Protein AF-A0A9E4VGC8-F1 (afdb_monomer)

Foldseek 3Di:
DKDAPQGDDDDDDDDDPPDDPPDDDDDQDDDPPDHLVSQADQDADPPPRHGDSRDGDIDDDDDDDDD

Sequence (67 aa):
RLRSRRGDLEGRAVYTEKMRAGEVFVPFVKLKDHAANFLTNAALDPTSRIPEYKVCAVRIEKIEADN

Solvent-accessible surface area (backbone atoms only — not comparable to full-atom values): 4564 Å² total; per-residue (Å²): 55,43,35,30,96,69,35,66,42,72,74,86,88,78,90,64,87,89,54,59,92,96,58,84,87,70,70,77,63,70,54,90,94,36,42,48,72,49,41,38,54,97,45,57,42,93,84,82,59,51,67,40,78,91,61,67,78,68,48,81,46,88,72,81,78,88,129

Secondary structure (DSSP, 8-state):
-EE-SS-EE-------TTSPTT------S-BTTB-GGGTS---B-TTT--B--S----EE-PPPPP-

Radius of gyration: 13.49 Å; Cα contacts (8 Å, |Δi|>4): 76; chains: 1; bounding box: 36×26×35 Å

pLDDT: mean 87.6, std 8.8, range [43.75, 95.56]

Structure (mmCIF, N/CA/C/O backbone):
data_AF-A0A9E4VGC8-F1
#
_entry.id   AF-A0A9E4VGC8-F1
#
loop_
_atom_site.group_PDB
_atom_site.id
_atom_site.type_symbol
_atom_site.label_atom_id
_atom_site.label_alt_id
_atom_site.label_comp_id
_atom_site.label_asym_id
_atom_site.label_entity_id
_atom_site.label_seq_id
_atom_site.pdbx_PDB_ins_code
_atom_site.Cartn_x
_atom_site.Cartn_y
_a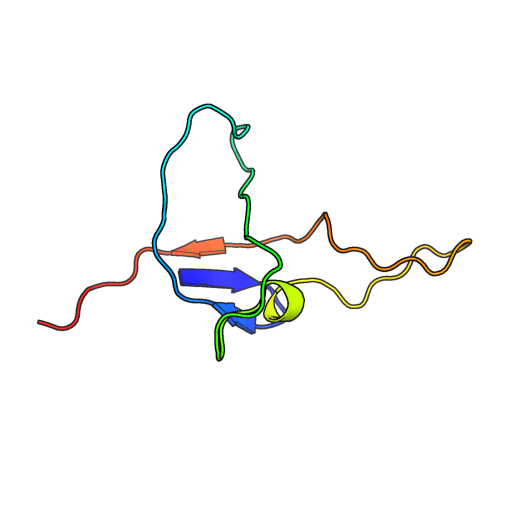tom_site.Cartn_z
_atom_site.occupancy
_atom_site.B_iso_or_equiv
_atom_site.auth_seq_id
_atom_site.auth_comp_id
_atom_site.auth_asym_id
_atom_site.auth_atom_id
_atom_site.pdbx_PDB_model_num
ATOM 1 N N . ARG A 1 1 ? -7.775 -5.187 7.170 1.00 92.38 1 ARG A N 1
ATOM 2 C CA . ARG A 1 1 ? -6.677 -5.983 6.590 1.00 92.38 1 ARG A CA 1
ATOM 3 C C . ARG A 1 1 ? -6.337 -5.403 5.231 1.00 92.38 1 ARG A C 1
ATOM 5 O O . ARG A 1 1 ? -7.245 -5.034 4.492 1.00 92.38 1 ARG A O 1
ATOM 12 N N . LEU A 1 2 ? -5.053 -5.269 4.929 1.00 94.19 2 LEU A N 1
ATOM 13 C CA . LEU A 1 2 ? -4.544 -4.825 3.638 1.00 94.19 2 LEU A CA 1
ATOM 14 C C . LEU A 1 2 ? -3.693 -5.957 3.068 1.00 94.19 2 LEU A C 1
ATOM 16 O O . LEU A 1 2 ? -2.757 -6.393 3.728 1.00 94.19 2 LEU A O 1
ATOM 20 N N . ARG A 1 3 ? -4.029 -6.452 1.878 1.00 94.25 3 ARG A N 1
ATOM 21 C CA . ARG A 1 3 ? -3.400 -7.637 1.284 1.00 94.25 3 ARG A CA 1
ATOM 22 C C . ARG A 1 3 ? -2.826 -7.322 -0.086 1.00 94.25 3 ARG A C 1
ATOM 24 O O . ARG A 1 3 ? -3.494 -6.690 -0.897 1.00 94.25 3 ARG A O 1
ATOM 31 N N . SER A 1 4 ? -1.622 -7.803 -0.364 1.00 94.19 4 SER A N 1
ATOM 32 C CA . SER A 1 4 ? -1.027 -7.834 -1.700 1.00 94.19 4 SER A CA 1
ATOM 33 C C . SER A 1 4 ? -0.750 -9.282 -2.115 1.00 94.19 4 SER A C 1
ATOM 35 O O . SER A 1 4 ? -1.044 -10.235 -1.392 1.00 94.19 4 SER A O 1
ATOM 37 N N . ARG A 1 5 ? -0.143 -9.468 -3.290 1.00 91.56 5 ARG A N 1
ATOM 38 C CA . ARG A 1 5 ? 0.361 -10.778 -3.726 1.00 91.56 5 ARG A CA 1
ATOM 39 C C . ARG A 1 5 ? 1.439 -11.348 -2.788 1.00 91.56 5 ARG A C 1
ATOM 41 O O . ARG A 1 5 ? 1.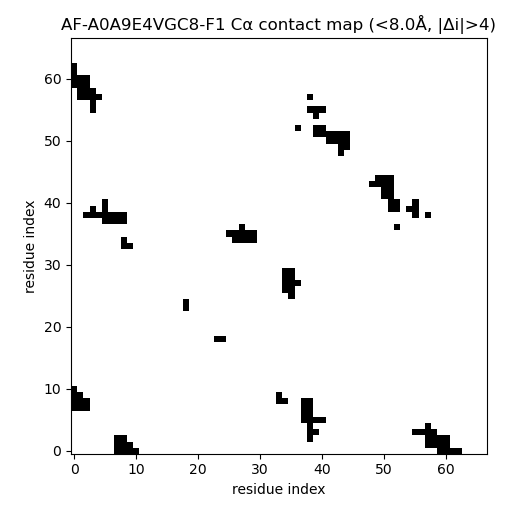629 -12.558 -2.764 1.00 91.56 5 ARG A O 1
ATOM 48 N N . ARG A 1 6 ? 2.183 -10.496 -2.073 1.00 91.12 6 ARG A N 1
ATOM 49 C CA . ARG A 1 6 ? 3.342 -10.901 -1.256 1.00 91.12 6 ARG A CA 1
ATOM 50 C C . ARG A 1 6 ? 3.005 -11.234 0.190 1.00 91.12 6 ARG A C 1
ATOM 52 O O . ARG A 1 6 ? 3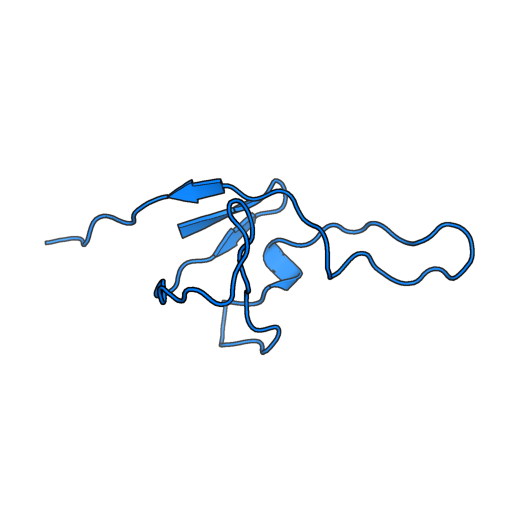.783 -11.932 0.829 1.00 91.12 6 ARG A O 1
ATOM 59 N N . GLY A 1 7 ? 1.875 -10.752 0.684 1.00 91.00 7 GLY A N 1
ATOM 60 C CA . GLY A 1 7 ? 1.466 -10.942 2.064 1.00 91.00 7 GLY A CA 1
ATOM 61 C C . GLY A 1 7 ? 0.359 -9.976 2.437 1.00 91.00 7 GLY A C 1
ATOM 62 O O . GLY A 1 7 ? -0.274 -9.357 1.576 1.00 91.00 7 GLY A O 1
ATOM 63 N N . ASP A 1 8 ? 0.139 -9.837 3.730 1.00 91.69 8 ASP A N 1
ATOM 64 C CA . ASP A 1 8 ? -0.890 -8.984 4.289 1.00 91.69 8 ASP A CA 1
ATOM 65 C C . ASP A 1 8 ? -0.409 -8.277 5.556 1.0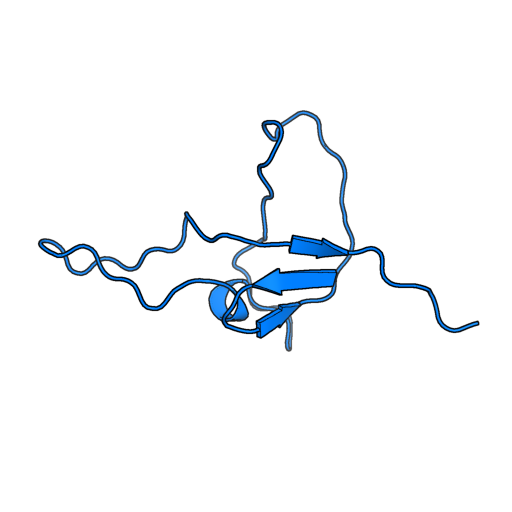0 91.69 8 ASP A C 1
ATOM 67 O O . ASP A 1 8 ? 0.604 -8.628 6.160 1.00 91.69 8 ASP A O 1
ATOM 71 N N . LEU A 1 9 ? -1.127 -7.217 5.913 1.00 90.56 9 LEU A N 1
ATOM 72 C CA . LEU A 1 9 ? -0.983 -6.532 7.184 1.00 90.56 9 LEU A CA 1
ATOM 73 C C . LEU A 1 9 ? -2.350 -6.186 7.759 1.00 90.56 9 LEU A C 1
ATOM 75 O O . LEU A 1 9 ? -3.336 -5.945 7.049 1.00 90.56 9 LEU A O 1
ATOM 79 N N . GLU A 1 10 ? -2.383 -6.100 9.076 1.00 90.38 10 GLU A N 1
ATOM 80 C CA . GLU A 1 10 ? -3.532 -5.637 9.830 1.00 90.38 10 GLU A CA 1
ATOM 81 C C . GLU A 1 10 ? -3.203 -4.313 10.502 1.00 90.38 10 GLU A C 1
ATOM 83 O O . GLU A 1 10 ? -2.049 -3.997 10.784 1.00 90.38 10 GLU A O 1
ATOM 88 N N . GLY A 1 11 ? -4.224 -3.489 10.689 1.00 88.25 11 GLY A N 1
ATOM 89 C CA . GLY A 1 11 ? -4.034 -2.159 11.227 1.00 88.25 11 GLY A CA 1
ATOM 90 C C . GLY A 1 11 ? -5.317 -1.354 11.228 1.00 88.25 11 GLY A C 1
ATOM 91 O O . GLY A 1 11 ? -6.339 -1.746 10.655 1.00 88.25 11 GLY A O 1
ATOM 92 N N . ARG A 1 12 ? -5.240 -0.198 11.878 1.00 89.94 12 ARG A N 1
ATOM 93 C CA . ARG A 1 12 ? -6.335 0.760 11.944 1.00 89.94 12 ARG A CA 1
ATOM 94 C C . ARG A 1 12 ? -6.381 1.589 10.664 1.00 89.94 12 ARG A C 1
ATOM 96 O O . ARG A 1 12 ? -5.397 2.227 10.301 1.00 89.94 12 ARG A O 1
ATOM 103 N N . ALA A 1 13 ? -7.546 1.628 10.026 1.00 91.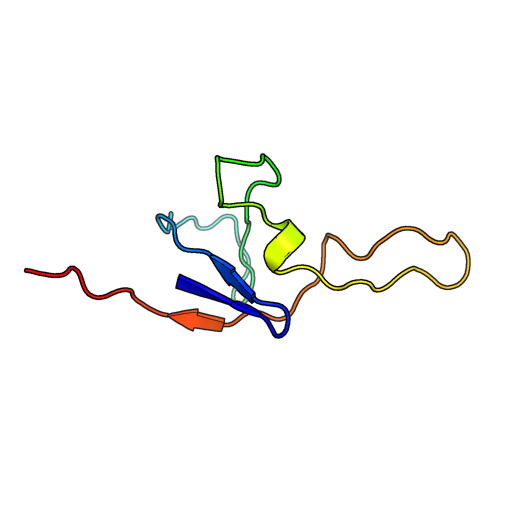75 13 ALA A N 1
ATOM 104 C CA . ALA A 1 13 ? -7.808 2.574 8.952 1.00 91.75 13 ALA A CA 1
ATOM 105 C C . ALA A 1 13 ? -8.105 3.965 9.535 1.00 91.75 13 ALA A C 1
ATOM 107 O O . ALA A 1 13 ? -8.880 4.097 10.486 1.00 91.75 13 ALA A O 1
ATOM 108 N N . VAL A 1 14 ? -7.495 4.998 8.956 1.00 93.12 14 VAL A N 1
ATOM 109 C CA . VAL A 1 14 ? -7.777 6.405 9.261 1.00 93.12 14 VAL A CA 1
ATOM 110 C C . VAL A 1 14 ? -8.272 7.059 7.981 1.00 93.12 14 VAL A C 1
ATOM 112 O O . VAL A 1 14 ? -7.560 7.074 6.979 1.00 93.12 14 VAL A O 1
ATOM 115 N N . TYR A 1 15 ? -9.499 7.574 8.008 1.00 92.56 15 TYR A N 1
ATOM 116 C CA . TYR A 1 15 ? -10.071 8.283 6.870 1.00 92.56 15 TYR A CA 1
ATOM 117 C C . TYR A 1 15 ? -9.519 9.709 6.789 1.00 92.56 15 TYR A C 1
ATOM 119 O O . TYR A 1 15 ? -9.400 10.402 7.799 1.00 92.56 15 TYR A O 1
ATOM 127 N N . THR A 1 16 ? -9.182 10.145 5.578 1.00 94.56 16 THR A N 1
ATOM 128 C CA . THR A 1 16 ? -8.755 11.514 5.293 1.00 94.56 16 THR A CA 1
ATOM 129 C C . THR A 1 16 ? -9.059 11.868 3.842 1.00 94.56 16 THR A C 1
ATOM 131 O O . THR A 1 16 ? -8.896 11.042 2.949 1.00 94.56 16 THR A O 1
ATOM 134 N N . GLU A 1 17 ? -9.429 13.122 3.601 1.00 95.06 17 GLU A N 1
ATOM 135 C CA . GLU A 1 17 ? -9.668 13.669 2.258 1.00 95.06 17 GLU A CA 1
ATOM 136 C C . GLU A 1 17 ? -8.369 13.968 1.487 1.00 95.06 17 GLU A C 1
ATOM 138 O O . GLU A 1 17 ? -8.400 14.347 0.322 1.00 95.06 17 GLU A O 1
ATOM 143 N N . LYS A 1 18 ? -7.200 13.789 2.119 1.00 94.44 18 LYS A N 1
ATOM 144 C CA . LYS A 1 18 ? -5.892 14.034 1.488 1.00 94.44 18 LYS A CA 1
ATOM 145 C C . LYS A 1 18 ? -5.506 12.977 0.447 1.00 94.44 18 LYS A C 1
ATOM 147 O O . LYS A 1 18 ? -4.568 13.208 -0.312 1.00 94.44 18 LYS A O 1
ATOM 152 N N . MET A 1 19 ? -6.158 11.814 0.453 1.00 93.19 19 MET A N 1
ATOM 153 C CA . MET A 1 19 ? -5.873 10.712 -0.471 1.00 93.19 19 MET A CA 1
ATOM 154 C C . MET A 1 19 ? -6.798 10.776 -1.685 1.00 93.19 19 MET A C 1
ATOM 156 O O . MET A 1 19 ? -7.987 11.060 -1.547 1.00 93.19 19 MET A O 1
ATOM 160 N N . ARG A 1 20 ? -6.274 10.463 -2.876 1.00 94.50 20 ARG A N 1
ATOM 161 C CA . ARG A 1 20 ? -7.121 10.281 -4.061 1.00 94.50 20 ARG A CA 1
ATOM 162 C C . ARG A 1 20 ? -7.909 8.976 -3.954 1.00 94.50 20 ARG A C 1
ATOM 164 O O . ARG A 1 20 ? -7.479 8.022 -3.306 1.00 94.50 20 ARG A O 1
ATOM 171 N N . ALA A 1 21 ? -9.054 8.918 -4.630 1.00 92.75 21 ALA A N 1
ATOM 172 C CA . ALA A 1 21 ? -9.829 7.687 -4.734 1.00 92.75 21 ALA A CA 1
ATOM 173 C C . ALA A 1 21 ? -8.970 6.556 -5.331 1.00 92.75 21 ALA A C 1
ATOM 175 O O . ALA A 1 21 ? -8.325 6.739 -6.361 1.00 92.75 21 ALA A O 1
ATOM 176 N N . GLY A 1 22 ? -8.961 5.397 -4.668 1.00 92.19 22 GLY A N 1
ATOM 177 C CA . GLY A 1 22 ? -8.143 4.242 -5.054 1.00 92.19 22 GLY A CA 1
ATOM 178 C C . GLY A 1 22 ? -6.726 4.225 -4.469 1.00 92.19 22 GLY A C 1
ATOM 179 O O . GLY A 1 22 ? -6.032 3.223 -4.622 1.00 92.19 22 GLY A O 1
ATOM 180 N N . GLU A 1 23 ? -6.302 5.276 -3.762 1.00 94.31 23 GLU A N 1
ATOM 181 C CA . GLU A 1 23 ? -4.995 5.326 -3.104 1.00 94.31 23 GLU A CA 1
ATOM 182 C C . GLU A 1 23 ? -5.094 5.057 -1.603 1.00 94.31 23 GLU A C 1
ATOM 184 O O . GLU A 1 23 ? -6.067 5.406 -0.933 1.00 94.31 23 GLU A O 1
ATOM 189 N N . VAL A 1 24 ? -4.032 4.463 -1.060 1.00 93.25 24 VAL A N 1
ATOM 190 C CA . VAL A 1 24 ? -3.831 4.316 0.380 1.00 93.25 24 VAL A CA 1
ATOM 191 C C . VAL A 1 24 ? -2.421 4.731 0.749 1.00 93.25 24 VAL A C 1
ATOM 193 O O . VAL A 1 24 ? -1.465 4.478 0.017 1.00 93.25 24 VAL A O 1
ATOM 196 N N . PHE A 1 25 ? -2.290 5.329 1.926 1.00 92.19 25 PHE A N 1
ATOM 197 C CA . PHE A 1 25 ? -0.998 5.599 2.531 1.00 92.19 25 PHE A CA 1
ATOM 198 C C . PHE A 1 25 ? -0.746 4.617 3.674 1.00 92.19 25 PHE A C 1
ATOM 200 O O . PHE A 1 25 ? -1.553 4.506 4.598 1.00 92.19 25 PHE A O 1
ATOM 207 N N . VAL A 1 26 ? 0.399 3.936 3.624 1.00 90.56 26 VAL A N 1
ATOM 208 C CA . VAL A 1 26 ? 0.887 3.072 4.702 1.00 90.56 26 VAL A CA 1
ATOM 209 C C . VAL A 1 26 ? 2.201 3.661 5.217 1.00 90.56 26 VAL A C 1
ATOM 211 O O . VAL A 1 26 ? 3.140 3.808 4.429 1.00 90.56 26 VAL A O 1
ATOM 214 N N . PRO A 1 27 ? 2.307 4.006 6.513 1.00 88.00 27 PRO A N 1
ATOM 215 C CA . PRO A 1 27 ? 3.568 4.447 7.092 1.00 88.00 27 PRO A CA 1
ATOM 216 C C . PRO A 1 27 ? 4.663 3.395 6.889 1.00 88.00 27 PRO A C 1
ATOM 218 O O . PRO A 1 27 ? 4.456 2.207 7.126 1.00 88.00 27 PRO A O 1
ATOM 221 N N . PHE A 1 28 ? 5.853 3.835 6.481 1.00 78.25 28 PHE A N 1
ATOM 222 C CA . PHE A 1 28 ? 6.984 2.940 6.207 1.00 78.25 28 PHE A CA 1
ATOM 223 C C . PHE A 1 28 ? 7.775 2.550 7.472 1.00 78.25 28 PHE A C 1
ATOM 225 O O . PHE A 1 28 ? 8.788 1.858 7.401 1.00 78.25 28 PHE A O 1
ATOM 232 N N . VAL A 1 29 ? 7.327 2.998 8.648 1.00 79.06 29 VAL A N 1
ATOM 233 C CA . VAL A 1 29 ? 7.930 2.640 9.935 1.00 79.06 29 VAL A CA 1
ATOM 234 C C . VAL A 1 29 ? 7.552 1.199 10.268 1.00 79.06 29 VAL A C 1
ATOM 236 O O . VAL A 1 29 ? 6.373 0.854 10.273 1.00 79.06 29 VAL A O 1
ATOM 239 N N . LYS A 1 30 ? 8.546 0.353 10.563 1.00 72.06 30 LYS A N 1
ATOM 240 C CA . LYS A 1 30 ? 8.298 -1.007 11.051 1.00 72.06 30 LYS A CA 1
ATOM 241 C C . LYS A 1 30 ? 7.734 -0.938 12.469 1.00 72.06 30 LYS A C 1
ATOM 243 O O . LYS A 1 30 ? 8.436 -0.540 13.396 1.00 72.06 30 LYS A O 1
ATOM 248 N N . LEU A 1 31 ? 6.489 -1.369 12.638 1.00 69.94 31 LEU A N 1
ATOM 249 C CA . LEU A 1 31 ? 5.846 -1.535 13.937 1.00 69.94 31 LEU A CA 1
ATOM 250 C C . LEU A 1 31 ? 5.677 -3.028 14.207 1.00 69.94 31 LEU A C 1
ATOM 252 O O . LEU A 1 31 ? 4.719 -3.635 13.740 1.00 69.94 31 LEU A O 1
ATOM 256 N N . LYS A 1 32 ? 6.617 -3.620 14.955 1.00 76.00 32 LYS A N 1
ATOM 257 C CA . LYS A 1 32 ? 6.660 -5.070 15.222 1.00 76.00 32 LYS A CA 1
ATOM 258 C C . LYS A 1 32 ? 6.592 -5.874 13.911 1.00 76.00 32 LYS A C 1
ATOM 260 O O . LYS A 1 32 ? 7.510 -5.771 13.094 1.00 76.00 32 LYS A O 1
ATOM 265 N N . ASP A 1 33 ? 5.493 -6.589 13.702 1.00 71.81 33 ASP A N 1
ATOM 266 C CA . ASP A 1 33 ? 5.224 -7.454 12.552 1.00 71.81 33 ASP A CA 1
ATOM 267 C C . ASP A 1 33 ? 4.438 -6.738 11.443 1.00 71.81 33 ASP A C 1
ATOM 269 O O . ASP A 1 33 ? 3.982 -7.352 10.483 1.00 71.81 33 ASP A O 1
ATOM 273 N N . HIS A 1 34 ? 4.310 -5.413 11.531 1.00 74.94 34 HIS A N 1
ATOM 274 C CA . HIS A 1 34 ? 3.623 -4.588 10.545 1.00 74.94 34 HIS A CA 1
ATOM 275 C C . HIS A 1 34 ? 4.621 -3.640 9.878 1.00 74.94 34 HIS A C 1
ATOM 277 O O . HIS A 1 34 ? 5.030 -2.621 10.438 1.00 74.94 34 HIS A O 1
ATOM 283 N N . ALA A 1 35 ? 5.031 -3.991 8.661 1.00 83.62 35 ALA A N 1
ATOM 284 C CA . ALA A 1 35 ? 5.855 -3.153 7.799 1.00 83.62 35 ALA A CA 1
ATOM 285 C C . ALA A 1 35 ? 5.269 -3.123 6.386 1.00 83.62 35 ALA A C 1
ATOM 287 O O . ALA A 1 35 ? 4.896 -4.162 5.842 1.00 83.62 35 ALA A O 1
ATOM 288 N N . ALA A 1 36 ? 5.264 -1.944 5.757 1.00 84.94 36 ALA A N 1
ATOM 289 C CA . ALA A 1 36 ? 4.814 -1.786 4.372 1.00 84.94 36 ALA A CA 1
ATOM 290 C C . ALA A 1 36 ? 5.566 -2.717 3.398 1.00 84.94 36 ALA A C 1
ATOM 292 O O . ALA A 1 36 ? 4.985 -3.208 2.432 1.00 84.94 36 ALA A O 1
ATOM 293 N N . ASN A 1 37 ? 6.827 -3.041 3.706 1.00 86.69 37 ASN A N 1
ATOM 294 C CA . ASN A 1 37 ? 7.670 -3.938 2.911 1.00 86.69 37 ASN A CA 1
ATOM 295 C C . ASN A 1 37 ? 7.148 -5.378 2.782 1.00 86.69 37 ASN A C 1
ATOM 297 O O . ASN A 1 37 ? 7.561 -6.095 1.868 1.00 86.69 37 ASN A O 1
ATOM 301 N N . PHE A 1 38 ? 6.237 -5.814 3.658 1.00 86.06 38 PHE A N 1
ATOM 302 C CA . PHE A 1 38 ? 5.566 -7.106 3.495 1.00 86.06 38 PHE A CA 1
ATOM 303 C C . PHE A 1 38 ? 4.592 -7.104 2.310 1.00 86.06 38 PHE A C 1
ATOM 305 O O . PHE A 1 38 ? 4.353 -8.151 1.711 1.00 86.06 38 PHE A O 1
ATOM 312 N N . LEU A 1 39 ? 4.098 -5.928 1.911 1.00 88.38 39 LEU A N 1
ATOM 313 C CA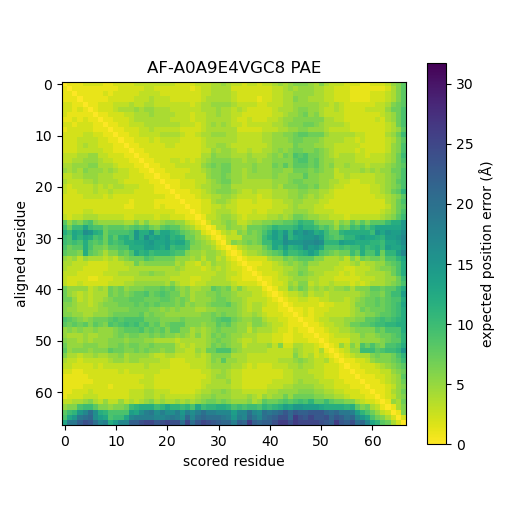 . LEU A 1 39 ? 3.207 -5.772 0.765 1.00 88.38 39 LEU A CA 1
ATOM 314 C C . LEU A 1 39 ? 3.960 -5.478 -0.536 1.00 88.38 39 LEU A C 1
ATOM 316 O O . LEU A 1 39 ? 3.589 -6.027 -1.574 1.00 88.38 39 LEU A O 1
ATOM 320 N N . THR A 1 40 ? 4.985 -4.619 -0.490 1.00 86.38 40 THR A N 1
ATOM 321 C CA . THR A 1 40 ? 5.625 -4.021 -1.678 1.00 86.38 40 THR A CA 1
ATOM 322 C C . THR A 1 40 ? 6.396 -5.019 -2.533 1.00 86.38 40 THR A C 1
ATOM 324 O O . THR A 1 40 ? 7.037 -5.933 -2.017 1.00 86.38 40 THR A O 1
ATOM 327 N N . ASN A 1 41 ? 6.400 -4.805 -3.849 1.00 85.69 41 ASN A N 1
ATOM 328 C CA . ASN A 1 41 ? 7.053 -5.676 -4.822 1.00 85.69 41 ASN A CA 1
ATOM 329 C C . ASN A 1 41 ? 8.586 -5.686 -4.692 1.00 85.69 41 ASN A C 1
ATOM 331 O O . ASN A 1 41 ? 9.205 -4.685 -4.357 1.00 85.69 41 ASN A O 1
ATOM 335 N N . ALA A 1 42 ? 9.213 -6.811 -5.057 1.00 84.69 42 ALA A N 1
ATOM 336 C CA . ALA A 1 42 ? 10.658 -6.868 -5.313 1.00 84.69 42 ALA A CA 1
ATOM 337 C C . ALA A 1 42 ? 10.952 -6.488 -6.775 1.00 84.69 42 ALA A C 1
ATOM 339 O O . ALA A 1 42 ? 11.600 -7.239 -7.500 1.00 84.69 42 ALA A O 1
ATOM 340 N N . ALA A 1 43 ? 10.392 -5.362 -7.218 1.00 86.00 43 ALA A N 1
ATOM 341 C CA . ALA A 1 43 ? 10.665 -4.782 -8.525 1.00 86.00 43 ALA A CA 1
ATOM 342 C C . ALA A 1 43 ? 11.727 -3.688 -8.373 1.00 86.00 43 ALA A C 1
ATOM 344 O O . ALA A 1 43 ? 11.741 -2.958 -7.379 1.00 86.00 43 ALA A O 1
ATOM 345 N N . LEU A 1 44 ? 12.625 -3.608 -9.350 1.00 89.19 44 LEU A N 1
ATOM 346 C CA . LEU A 1 44 ? 13.681 -2.608 -9.415 1.00 89.19 44 LEU A CA 1
ATOM 347 C C . LEU A 1 44 ? 13.562 -1.861 -10.736 1.00 89.19 44 LEU A C 1
ATOM 349 O O . LEU A 1 44 ? 13.291 -2.475 -11.769 1.00 89.19 44 LEU A O 1
ATOM 353 N N . ASP A 1 45 ? 13.824 -0.561 -10.697 1.00 90.00 45 ASP A N 1
ATOM 354 C CA . ASP A 1 45 ? 14.011 0.230 -11.904 1.00 90.00 45 ASP A CA 1
ATOM 355 C C . ASP A 1 45 ? 15.157 -0.367 -12.753 1.00 90.00 45 ASP A C 1
ATOM 357 O O . ASP A 1 45 ? 16.230 -0.661 -12.206 1.00 90.00 45 ASP A O 1
ATOM 361 N N . PRO A 1 46 ? 14.964 -0.578 -14.068 1.00 91.19 46 PRO A N 1
ATOM 362 C CA . PRO A 1 46 ? 15.940 -1.274 -14.907 1.00 91.19 46 PRO A CA 1
ATOM 363 C C . PRO A 1 46 ? 17.269 -0.523 -15.050 1.00 91.19 46 PRO A C 1
ATOM 365 O O . PRO A 1 46 ? 18.298 -1.162 -15.265 1.00 91.19 46 PRO A O 1
ATOM 368 N N . THR A 1 47 ? 17.266 0.803 -14.903 1.00 94.81 47 THR A N 1
ATOM 369 C CA . THR A 1 47 ? 18.452 1.647 -15.100 1.00 94.81 47 THR A CA 1
ATOM 370 C C . THR A 1 47 ? 19.168 1.913 -13.779 1.00 94.81 47 THR A C 1
ATOM 372 O O . THR A 1 47 ? 20.353 1.635 -13.627 1.00 94.81 47 THR A O 1
ATOM 375 N N . SER A 1 48 ? 18.440 2.455 -12.806 1.00 93.25 48 SER A N 1
ATOM 376 C CA . SER A 1 48 ? 18.969 2.946 -11.530 1.00 93.25 48 SER A CA 1
ATOM 377 C C . SER A 1 48 ? 18.966 1.899 -10.421 1.00 93.25 48 SER A C 1
ATOM 379 O O . SER A 1 48 ? 19.587 2.114 -9.382 1.00 93.25 48 SER A O 1
ATOM 381 N N . ARG A 1 49 ? 18.266 0.770 -10.618 1.00 90.62 49 ARG A N 1
ATOM 382 C CA . ARG A 1 49 ? 18.101 -0.310 -9.631 1.00 90.62 49 ARG A CA 1
ATOM 383 C C . ARG A 1 49 ? 17.381 0.122 -8.347 1.00 90.62 49 ARG A C 1
ATOM 385 O O . ARG A 1 49 ? 17.423 -0.604 -7.355 1.00 90.62 49 ARG A O 1
ATOM 392 N N . ILE A 1 50 ? 16.705 1.271 -8.355 1.00 91.12 50 ILE A N 1
ATOM 393 C CA . ILE A 1 50 ? 15.918 1.753 -7.216 1.00 91.12 50 ILE A CA 1
ATOM 394 C C . ILE A 1 50 ? 14.676 0.858 -7.032 1.00 91.12 50 ILE A C 1
ATOM 396 O O . ILE A 1 50 ? 14.008 0.553 -8.023 1.00 91.12 50 ILE A O 1
ATOM 400 N N . PRO A 1 51 ? 14.337 0.431 -5.799 1.00 86.31 51 PRO A N 1
ATOM 401 C CA . PRO A 1 51 ? 13.154 -0.394 -5.557 1.00 86.31 51 PRO A CA 1
ATOM 402 C C . PRO A 1 51 ? 11.820 0.347 -5.722 1.00 86.31 51 PRO A C 1
ATOM 404 O O . PRO A 1 51 ? 11.675 1.517 -5.358 1.00 86.31 51 PRO A O 1
ATOM 407 N N . GLU A 1 52 ? 10.804 -0.381 -6.181 1.00 83.44 52 GLU A N 1
ATOM 408 C CA . GLU A 1 52 ? 9.425 0.098 -6.306 1.00 83.44 52 GLU A CA 1
ATOM 409 C C . GLU A 1 52 ? 8.705 0.123 -4.943 1.00 83.44 52 GLU A C 1
ATOM 411 O O . GLU A 1 52 ? 7.963 -0.787 -4.579 1.00 83.44 52 GLU A O 1
ATOM 416 N N . TYR A 1 53 ? 8.914 1.184 -4.160 1.00 81.81 53 TYR A N 1
ATOM 417 C CA . TYR A 1 53 ? 8.245 1.328 -2.856 1.00 81.81 53 TYR A CA 1
ATOM 418 C C . TYR A 1 53 ? 6.907 2.068 -2.906 1.00 81.81 53 TYR A C 1
ATOM 420 O O . TYR A 1 53 ? 6.092 1.921 -1.998 1.00 81.81 53 TYR A O 1
ATOM 428 N N . LYS A 1 54 ? 6.685 2.913 -3.920 1.00 86.19 54 LYS A N 1
ATOM 429 C CA . LYS A 1 54 ? 5.537 3.839 -3.957 1.00 86.19 54 LYS A CA 1
ATOM 430 C C . LYS A 1 54 ? 4.339 3.325 -4.755 1.00 86.19 54 LYS A C 1
ATOM 432 O O . LYS A 1 54 ? 3.310 3.990 -4.772 1.00 86.19 54 LYS A O 1
ATOM 437 N N . VAL A 1 55 ? 4.464 2.164 -5.393 1.00 88.06 55 VAL A N 1
ATOM 438 C CA . VAL A 1 55 ? 3.403 1.549 -6.192 1.00 88.06 55 VAL A CA 1
ATOM 439 C C . VAL A 1 55 ? 3.295 0.083 -5.794 1.00 88.06 55 VAL A C 1
ATOM 441 O O . VAL A 1 55 ? 4.269 -0.656 -5.834 1.00 88.06 55 VAL A O 1
ATOM 444 N N . CYS A 1 56 ? 2.113 -0.339 -5.355 1.00 91.62 56 CYS A N 1
ATOM 445 C CA . CYS A 1 56 ? 1.816 -1.740 -5.089 1.00 91.62 56 CYS A CA 1
ATOM 446 C C . CYS A 1 56 ? 0.301 -1.946 -5.123 1.00 91.62 56 CYS A C 1
ATOM 448 O O . CYS A 1 56 ? -0.435 -1.258 -4.415 1.00 91.62 56 CYS A O 1
ATOM 450 N N . ALA A 1 57 ? -0.166 -2.893 -5.937 1.00 93.38 57 ALA A N 1
ATOM 451 C CA . ALA A 1 57 ? -1.574 -3.265 -5.960 1.00 93.38 57 ALA A CA 1
ATOM 452 C C . ALA A 1 57 ? -1.948 -4.003 -4.667 1.00 93.38 57 ALA A C 1
ATOM 454 O O . ALA A 1 57 ? -1.319 -4.999 -4.294 1.00 93.38 57 ALA A O 1
ATOM 455 N N . VAL A 1 58 ? -2.992 -3.515 -4.003 1.00 94.56 58 VAL A N 1
ATOM 456 C CA . VAL A 1 58 ? -3.466 -4.024 -2.715 1.00 94.56 58 VAL A CA 1
ATOM 457 C C . VAL A 1 58 ? -4.989 -4.112 -2.689 1.00 94.56 58 VAL 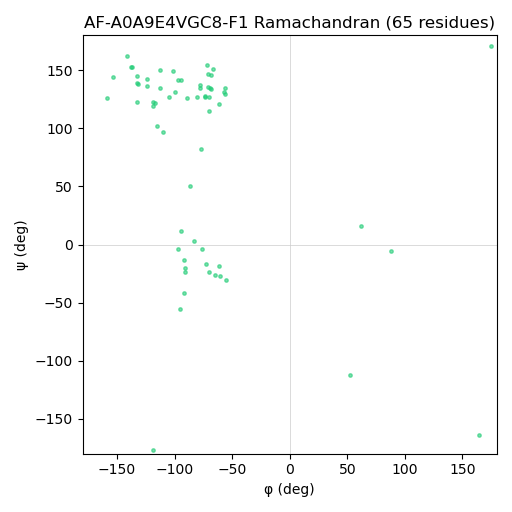A C 1
ATOM 459 O O . VAL A 1 58 ? -5.682 -3.359 -3.369 1.00 94.56 58 VAL A O 1
ATOM 462 N N . ARG A 1 59 ? -5.513 -5.025 -1.872 1.00 95.56 59 ARG A N 1
ATOM 463 C CA . ARG A 1 59 ? -6.935 -5.173 -1.553 1.00 95.56 59 ARG A CA 1
ATOM 464 C C . ARG A 1 59 ? -7.165 -4.813 -0.090 1.00 95.56 59 ARG A C 1
ATOM 466 O O . ARG A 1 59 ? -6.418 -5.261 0.779 1.00 95.56 59 ARG A O 1
ATOM 473 N N . ILE A 1 60 ? -8.202 -4.022 0.172 1.00 94.69 60 ILE A N 1
ATOM 474 C CA . ILE A 1 60 ? -8.636 -3.657 1.524 1.00 94.69 60 ILE A CA 1
ATOM 475 C C . ILE A 1 60 ? -9.822 -4.535 1.905 1.00 94.69 60 ILE A C 1
ATOM 477 O O . ILE A 1 60 ? -10.779 -4.657 1.145 1.00 94.69 60 ILE A O 1
ATOM 481 N N . GLU A 1 61 ? -9.765 -5.118 3.096 1.00 94.81 61 GLU A N 1
ATOM 482 C CA . GLU A 1 61 ? -10.830 -5.942 3.663 1.00 94.81 61 GLU A CA 1
ATOM 483 C C . GLU A 1 61 ? -11.108 -5.494 5.098 1.00 94.81 61 GLU A C 1
ATOM 485 O O . GLU A 1 61 ? -10.181 -5.197 5.864 1.00 94.81 61 GLU A O 1
ATOM 490 N N . LYS A 1 62 ? -12.387 -5.428 5.477 1.00 93.81 62 LYS A N 1
ATOM 491 C CA . LYS A 1 62 ? -12.774 -5.197 6.870 1.00 93.81 62 LYS A CA 1
ATOM 492 C C . LYS A 1 62 ? -12.394 -6.438 7.684 1.00 93.81 62 LYS A C 1
ATOM 494 O O . LYS A 1 62 ? -12.641 -7.551 7.240 1.00 93.81 62 LYS A O 1
ATOM 499 N N . ILE A 1 63 ? -11.770 -6.233 8.842 1.00 91.19 63 ILE A N 1
ATOM 500 C CA . ILE A 1 63 ? -11.540 -7.308 9.816 1.00 91.19 63 ILE A CA 1
ATOM 501 C C . ILE A 1 63 ? -12.767 -7.319 10.722 1.00 91.19 63 ILE A C 1
ATOM 503 O O . ILE A 1 63 ? -13.157 -6.262 11.229 1.00 91.19 63 ILE A O 1
ATOM 507 N N . GLU A 1 64 ? -13.414 -8.471 10.855 1.00 85.62 64 GLU A N 1
ATOM 508 C CA . GLU A 1 64 ? -14.435 -8.665 11.881 1.00 85.62 64 GLU A CA 1
ATOM 509 C C . GLU A 1 64 ? -13.736 -8.733 13.238 1.00 85.62 64 GLU A C 1
ATOM 511 O O . GLU A 1 64 ? -12.671 -9.332 13.357 1.00 85.62 64 GLU A O 1
ATOM 516 N N . ALA A 1 65 ? -14.280 -8.043 14.238 1.00 74.44 65 ALA A N 1
ATOM 517 C CA . ALA A 1 65 ? -13.786 -8.206 15.594 1.00 74.44 65 ALA A CA 1
ATOM 518 C C . ALA A 1 65 ? -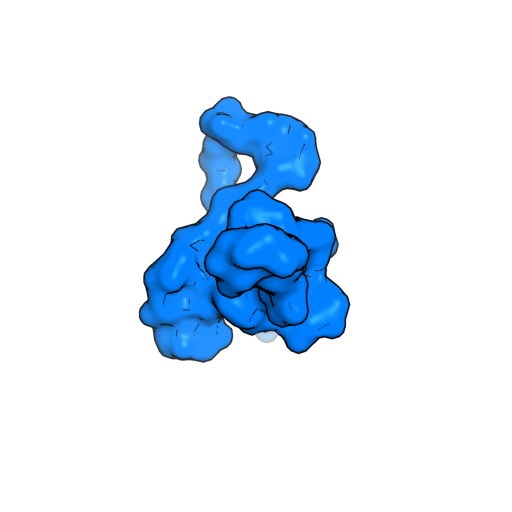14.274 -9.567 16.098 1.00 74.44 65 ALA A C 1
ATOM 520 O O . ALA A 1 65 ? -15.474 -9.837 16.020 1.00 74.44 65 ALA A O 1
ATOM 521 N N . ASP A 1 66 ? -13.360 -10.396 16.598 1.00 63.06 66 ASP A N 1
ATOM 522 C CA . ASP A 1 66 ? -13.742 -11.566 17.382 1.00 63.06 66 ASP A CA 1
ATOM 523 C C . ASP A 1 66 ? -14.484 -11.056 18.632 1.00 63.06 66 ASP A C 1
ATOM 525 O O . ASP A 1 66 ? -13.953 -10.215 19.365 1.00 63.06 66 ASP A O 1
ATOM 529 N N . ASN A 1 67 ? -15.740 -11.485 18.802 1.00 43.75 67 ASN A N 1
ATOM 530 C CA . ASN A 1 67 ? -16.569 -11.180 19.977 1.00 43.75 67 ASN A CA 1
ATOM 531 C C . ASN A 1 67 ? -16.056 -11.899 21.227 1.00 43.75 67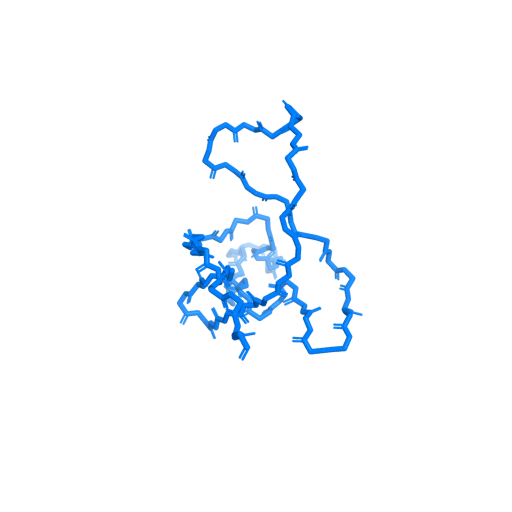 ASN A C 1
ATOM 533 O O . ASN A 1 67 ? -15.718 -13.099 21.109 1.00 43.75 67 ASN A O 1
#

Mean predicted aligned error: 5.07 Å